Protein AF-A0A355Q9P4-F1 (afdb_monomer_lite)

Secondary structure (DSSP, 8-state):
---HHHHHHHHHHHHHHHTT-SSS--HHHHHHHHHHHHHHHHHHHHHHHHTT---TT-HHHHH-

Radius of gyration: 12.38 Å; chains: 1; bounding box: 29×24×32 Å

Foldseek 3Di:
DDDPLLVVLLQLQLVLQCVVPVPPDDPVRSCVSSNVRSVQLVVQQVVCVVVVNPPVRSCVSRND

Sequence (64 aa):
KVDLTMVLNGALAGLVSITAGPDYPSMGLAMLIGGIGGALVVFAVPFFDKMKIDDPVGALSVHL

pLDDT: mean 86.2, std 7.93, range [64.0, 94.88]

Structure (mmCIF, N/CA/C/O backbone):
data_AF-A0A355Q9P4-F1
#
_entry.id   AF-A0A355Q9P4-F1
#
loop_
_atom_site.group_PDB
_atom_site.id
_atom_site.type_symbol
_atom_site.label_atom_id
_atom_site.label_alt_id
_atom_site.label_comp_id
_atom_site.label_asym_id
_atom_site.label_entity_id
_atom_site.label_seq_id
_atom_site.pdbx_PDB_ins_code
_atom_site.Cartn_x
_atom_site.Cartn_y
_atom_site.Cartn_z
_atom_site.occupancy
_atom_site.B_iso_or_equiv
_atom_site.auth_seq_id
_atom_site.auth_comp_id
_atom_site.auth_asym_id
_atom_site.auth_atom_id
_atom_site.pdbx_PDB_model_num
ATOM 1 N N . LYS A 1 1 ? -15.633 11.274 3.712 1.00 79.12 1 LYS A N 1
ATOM 2 C CA . LYS A 1 1 ? -14.435 11.994 4.213 1.00 79.12 1 LYS A CA 1
ATOM 3 C C . LYS A 1 1 ? -13.220 11.241 3.705 1.00 79.12 1 LYS A C 1
ATOM 5 O O . LYS A 1 1 ? -13.321 10.027 3.601 1.00 79.12 1 LYS A O 1
ATOM 10 N N . VAL A 1 2 ? -12.142 11.931 3.341 1.00 80.25 2 VAL A N 1
ATOM 11 C CA . VAL A 1 2 ? -10.890 11.252 2.985 1.00 80.25 2 VAL A CA 1
ATOM 12 C C . VAL A 1 2 ? -10.287 10.705 4.274 1.00 80.25 2 VAL A C 1
ATOM 14 O O . VAL A 1 2 ? -10.103 11.467 5.222 1.00 80.25 2 VAL A O 1
ATOM 17 N N . ASP A 1 3 ? -10.061 9.396 4.318 1.00 88.12 3 ASP A N 1
ATOM 18 C CA . ASP A 1 3 ? -9.404 8.728 5.437 1.00 88.12 3 ASP A CA 1
ATOM 19 C C . ASP A 1 3 ? -7.893 8.722 5.185 1.00 88.12 3 ASP A C 1
ATOM 21 O O . ASP A 1 3 ? -7.420 8.141 4.206 1.00 88.12 3 ASP A O 1
ATOM 25 N N . LEU A 1 4 ? -7.142 9.408 6.048 1.00 87.88 4 LEU A N 1
ATOM 26 C CA . LEU A 1 4 ? -5.693 9.529 5.918 1.00 87.88 4 LEU A CA 1
ATOM 27 C C . LEU A 1 4 ? -4.998 8.164 6.015 1.00 87.88 4 LEU A C 1
ATOM 29 O O . LEU A 1 4 ? -4.029 7.931 5.299 1.00 87.88 4 LEU A O 1
ATOM 33 N N . THR A 1 5 ? -5.517 7.252 6.837 1.00 87.25 5 THR A N 1
ATOM 34 C CA . THR A 1 5 ? -4.966 5.903 7.005 1.00 87.25 5 THR A CA 1
ATOM 35 C C . THR A 1 5 ? -5.072 5.118 5.702 1.00 87.25 5 THR A C 1
ATOM 37 O O . THR A 1 5 ? -4.103 4.500 5.272 1.00 87.25 5 THR A O 1
ATOM 40 N N . MET A 1 6 ? -6.208 5.220 5.006 1.00 89.00 6 MET A N 1
ATOM 41 C CA . MET A 1 6 ? -6.401 4.557 3.711 1.00 89.00 6 MET A CA 1
ATOM 42 C C . MET A 1 6 ? -5.546 5.166 2.598 1.00 89.00 6 MET A C 1
ATOM 44 O O . MET A 1 6 ? -5.086 4.441 1.720 1.00 89.00 6 MET A O 1
ATOM 48 N N . VAL A 1 7 ? -5.292 6.477 2.635 1.00 90.75 7 VAL A N 1
ATOM 49 C CA . VAL A 1 7 ? -4.369 7.131 1.691 1.00 90.75 7 VAL A CA 1
ATOM 50 C C . VAL A 1 7 ? -2.936 6.640 1.902 1.00 90.75 7 VAL A C 1
ATOM 52 O O . VAL A 1 7 ? -2.258 6.294 0.935 1.00 90.75 7 VAL A O 1
ATOM 55 N N . LEU A 1 8 ? -2.483 6.576 3.157 1.00 90.81 8 LEU A N 1
ATOM 56 C CA . LEU A 1 8 ? -1.148 6.087 3.499 1.00 90.81 8 LEU A CA 1
ATOM 57 C C . LEU A 1 8 ? -0.993 4.602 3.148 1.00 90.81 8 LEU A C 1
ATOM 59 O O . LEU A 1 8 ? -0.028 4.239 2.480 1.00 90.81 8 LEU A O 1
ATOM 63 N N . ASN A 1 9 ? -1.973 3.766 3.496 1.00 90.44 9 ASN A N 1
ATOM 64 C CA . ASN A 1 9 ? -1.961 2.344 3.152 1.00 90.44 9 ASN A CA 1
ATOM 65 C C . ASN A 1 9 ? -2.021 2.116 1.635 1.00 90.44 9 ASN A C 1
ATOM 67 O O . ASN A 1 9 ? -1.348 1.222 1.136 1.00 90.44 9 ASN A O 1
ATOM 71 N N . GLY A 1 10 ? -2.741 2.951 0.878 1.00 91.69 10 GLY A N 1
ATOM 72 C CA . GLY A 1 10 ? -2.751 2.897 -0.587 1.00 91.69 10 GLY A CA 1
ATOM 73 C C . GLY A 1 10 ? -1.388 3.215 -1.205 1.00 91.69 10 GLY A C 1
ATOM 74 O O . GLY A 1 10 ? -0.935 2.503 -2.102 1.00 91.69 10 GLY A O 1
ATOM 75 N N . ALA A 1 11 ? -0.704 4.248 -0.703 1.00 92.12 11 ALA A N 1
ATOM 76 C CA . ALA A 1 11 ? 0.646 4.592 -1.150 1.00 92.12 11 ALA A CA 1
ATOM 77 C C . ALA A 1 11 ? 1.665 3.490 -0.811 1.00 92.12 11 ALA A C 1
ATOM 79 O O . ALA A 1 11 ? 2.493 3.139 -1.653 1.00 92.12 11 ALA A O 1
ATOM 80 N N . LEU A 1 12 ? 1.578 2.913 0.394 1.00 92.56 12 LEU A N 1
ATOM 81 C CA . LEU A 1 12 ? 2.430 1.798 0.808 1.00 92.56 12 LEU A CA 1
ATOM 82 C C . LEU A 1 12 ? 2.165 0.542 -0.036 1.00 92.56 12 LEU A C 1
ATOM 84 O O . LEU A 1 12 ? 3.115 -0.043 -0.542 1.00 92.56 12 LEU A O 1
ATOM 88 N N . ALA A 1 13 ? 0.903 0.166 -0.266 1.00 92.81 13 ALA A N 1
ATOM 89 C CA . ALA A 1 13 ? 0.552 -1.010 -1.067 1.00 92.81 13 ALA A CA 1
ATOM 90 C C . ALA A 1 13 ? 1.022 -0.879 -2.524 1.00 92.81 13 ALA A C 1
ATOM 92 O O . ALA A 1 13 ? 1.530 -1.837 -3.111 1.00 92.81 13 ALA A O 1
ATOM 93 N N . GLY A 1 14 ? 0.920 0.322 -3.103 1.00 92.38 14 GLY A N 1
ATOM 94 C CA . GLY A 1 14 ? 1.446 0.601 -4.439 1.00 92.38 14 GLY A CA 1
ATOM 95 C C . GLY A 1 14 ? 2.971 0.480 -4.522 1.00 92.38 14 GLY A C 1
ATOM 96 O O . GLY A 1 14 ? 3.484 -0.090 -5.484 1.00 92.38 14 GLY A O 1
ATOM 97 N N . LEU A 1 15 ? 3.694 0.957 -3.501 1.00 92.00 15 LEU A N 1
ATOM 98 C CA . LEU A 1 15 ? 5.146 0.783 -3.399 1.00 92.00 15 LEU A CA 1
ATOM 99 C C . LEU A 1 15 ? 5.518 -0.702 -3.270 1.00 92.00 15 LEU A C 1
ATOM 101 O O . LEU A 1 15 ? 6.364 -1.190 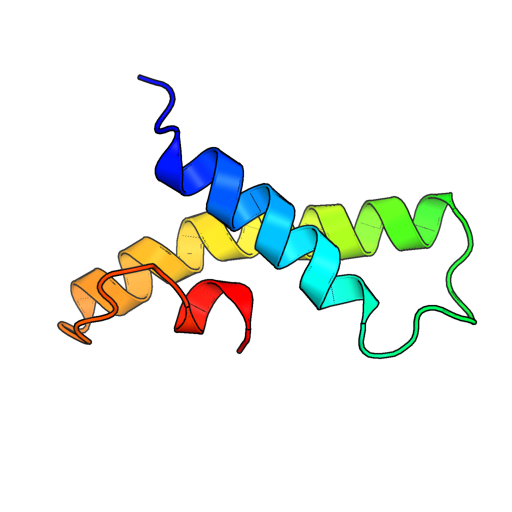-4.018 1.00 92.00 15 LEU A O 1
ATOM 105 N N . VAL A 1 16 ? 4.854 -1.426 -2.363 1.00 93.38 16 VAL A N 1
ATOM 106 C CA . VAL A 1 16 ? 5.125 -2.846 -2.104 1.00 93.38 16 VAL A CA 1
ATOM 107 C C . VAL A 1 16 ? 4.865 -3.703 -3.346 1.00 93.38 16 VAL A C 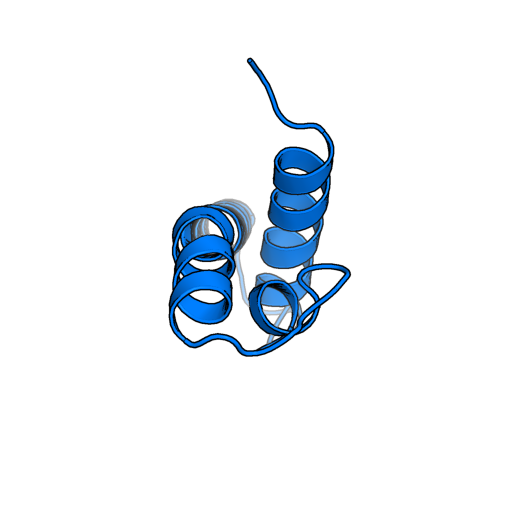1
ATOM 109 O O . VAL A 1 16 ? 5.654 -4.601 -3.642 1.00 93.38 16 VAL A O 1
ATOM 112 N N . SER A 1 17 ? 3.844 -3.375 -4.139 1.00 92.00 17 SER A N 1
ATOM 113 C CA . SER A 1 17 ? 3.483 -4.121 -5.355 1.00 92.00 17 SER A CA 1
ATOM 114 C C . SER A 1 17 ? 4.571 -4.132 -6.436 1.00 92.00 17 SER A C 1
ATOM 116 O O . SER A 1 17 ? 4.603 -5.037 -7.266 1.00 92.00 17 SER A O 1
ATOM 118 N N . ILE A 1 18 ? 5.488 -3.159 -6.431 1.00 92.12 18 ILE A N 1
ATOM 119 C CA . ILE A 1 18 ? 6.613 -3.086 -7.381 1.00 92.12 18 ILE A CA 1
ATOM 120 C C . ILE A 1 18 ? 7.853 -3.844 -6.879 1.00 92.12 18 ILE A C 1
ATOM 122 O O . ILE A 1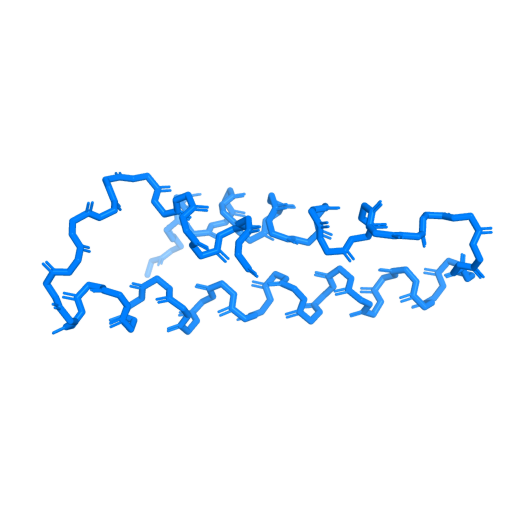 18 ? 8.740 -4.178 -7.663 1.00 92.12 18 ILE A O 1
ATOM 126 N N . THR A 1 19 ? 7.914 -4.177 -5.588 1.00 90.94 19 THR A N 1
ATOM 127 C CA . THR A 1 19 ? 9.113 -4.748 -4.942 1.00 90.94 19 THR A CA 1
ATOM 128 C C . THR A 1 19 ? 9.522 -6.114 -5.494 1.00 90.94 19 THR A C 1
ATOM 130 O O . THR A 1 19 ? 10.703 -6.445 -5.472 1.00 90.94 19 THR A O 1
ATOM 133 N N . ALA A 1 20 ? 8.576 -6.915 -5.998 1.00 84.50 20 ALA A N 1
ATOM 134 C CA . ALA A 1 20 ? 8.849 -8.271 -6.486 1.00 84.50 20 ALA A CA 1
ATOM 135 C C . ALA A 1 20 ? 9.697 -8.309 -7.773 1.00 84.50 20 ALA A C 1
ATOM 137 O O . ALA A 1 20 ? 10.272 -9.343 -8.103 1.00 84.50 20 ALA A O 1
ATOM 138 N N . GLY A 1 21 ? 9.780 -7.193 -8.497 1.00 83.94 21 GLY A N 1
ATOM 139 C CA . GLY A 1 21 ? 10.594 -7.074 -9.699 1.00 83.94 21 GLY A CA 1
ATOM 140 C C . GLY A 1 21 ? 10.627 -5.636 -10.195 1.00 83.94 21 GLY A C 1
ATOM 141 O O . GLY A 1 21 ? 9.877 -5.291 -11.106 1.00 83.94 21 GLY A O 1
ATOM 142 N N . PRO A 1 22 ? 11.449 -4.779 -9.569 1.00 84.50 22 PRO A N 1
ATOM 143 C CA . PRO A 1 22 ? 11.512 -3.354 -9.881 1.00 84.50 22 PRO A CA 1
ATOM 144 C C . PRO A 1 22 ? 12.346 -3.037 -11.135 1.00 84.50 22 PRO A C 1
ATOM 146 O O . PRO A 1 22 ? 12.391 -1.889 -11.566 1.00 84.50 22 PRO A O 1
ATOM 149 N N . ASP A 1 23 ? 13.036 -4.025 -11.699 1.00 89.38 23 ASP A N 1
ATOM 150 C CA . ASP A 1 23 ? 14.070 -3.883 -12.727 1.00 89.38 23 ASP A CA 1
ATOM 151 C C . ASP A 1 23 ? 13.553 -4.011 -14.169 1.00 89.38 23 ASP A C 1
ATOM 153 O O . ASP A 1 23 ? 14.130 -3.424 -15.084 1.00 89.38 23 ASP A O 1
ATOM 157 N N . TYR A 1 24 ? 12.460 -4.746 -14.383 1.00 86.19 24 TYR A N 1
ATOM 158 C CA . TYR A 1 24 ? 11.855 -4.962 -15.703 1.00 86.19 24 TYR A CA 1
ATOM 159 C C . TYR A 1 24 ? 10.663 -4.048 -16.078 1.00 86.19 24 TYR A C 1
ATOM 161 O O . TYR A 1 24 ? 10.417 -3.887 -17.280 1.00 86.19 24 TYR A O 1
ATOM 169 N N . PRO A 1 25 ? 9.876 -3.457 -15.148 1.00 90.12 25 PRO A N 1
ATOM 170 C CA . PRO A 1 25 ? 8.748 -2.609 -15.518 1.00 90.12 25 PRO A CA 1
ATOM 171 C C . PRO A 1 25 ? 9.210 -1.301 -16.165 1.00 90.12 25 PRO A C 1
ATOM 173 O O . PRO A 1 25 ? 10.012 -0.554 -15.609 1.00 90.12 25 PRO A O 1
ATOM 176 N N . SER A 1 26 ? 8.634 -0.957 -17.317 1.00 93.69 26 SER A N 1
ATOM 177 C CA . SER A 1 26 ? 8.728 0.410 -17.841 1.00 93.69 26 SER A CA 1
ATOM 178 C C . SER A 1 26 ? 7.920 1.373 -16.962 1.00 93.69 26 SER A C 1
ATOM 180 O O . SER A 1 26 ? 7.017 0.947 -16.244 1.00 93.69 26 SER A O 1
ATOM 182 N N . MET A 1 27 ? 8.180 2.684 -17.049 1.00 91.06 27 MET A N 1
ATOM 183 C CA . MET A 1 27 ? 7.499 3.698 -16.222 1.00 91.06 27 MET A CA 1
ATOM 184 C C . MET A 1 27 ? 5.965 3.543 -16.223 1.00 91.06 27 MET A C 1
ATOM 186 O O . MET A 1 27 ? 5.334 3.572 -15.171 1.00 91.06 27 MET A O 1
ATOM 190 N N . GLY A 1 28 ? 5.361 3.322 -17.397 1.00 94.31 28 GLY A N 1
ATOM 191 C CA . GLY A 1 28 ? 3.910 3.139 -17.512 1.00 94.31 28 GLY A CA 1
ATOM 192 C C . GLY A 1 28 ? 3.410 1.849 -16.855 1.00 94.31 28 GLY A C 1
ATOM 193 O O . GLY A 1 28 ? 2.356 1.842 -16.226 1.00 94.31 28 GLY A O 1
ATOM 194 N N . LEU A 1 29 ? 4.187 0.770 -16.955 1.00 92.88 29 LEU A N 1
ATOM 195 C CA . LEU A 1 29 ? 3.854 -0.521 -16.360 1.00 92.88 29 LEU A CA 1
ATOM 196 C C . LEU A 1 29 ? 4.023 -0.479 -14.831 1.00 92.88 29 LEU A C 1
ATOM 198 O O . LEU A 1 29 ? 3.175 -0.999 -14.111 1.00 92.88 29 LEU A O 1
ATOM 202 N N . ALA A 1 30 ? 5.038 0.233 -14.334 1.00 92.75 30 ALA A N 1
ATOM 203 C CA . ALA A 1 30 ? 5.233 0.490 -12.910 1.00 92.75 30 ALA A CA 1
ATOM 204 C C . ALA A 1 30 ? 4.071 1.301 -12.307 1.00 92.75 30 ALA A C 1
ATOM 206 O O . ALA A 1 30 ? 3.546 0.957 -11.250 1.00 92.75 30 ALA A O 1
ATOM 207 N N . MET A 1 31 ? 3.604 2.344 -13.003 1.00 93.38 31 MET A N 1
ATOM 208 C CA . MET A 1 31 ? 2.421 3.098 -12.569 1.00 93.38 31 MET A CA 1
ATOM 209 C C . MET A 1 31 ? 1.169 2.217 -12.512 1.00 93.38 31 MET A C 1
ATOM 211 O O . MET A 1 31 ? 0.367 2.348 -11.590 1.00 93.38 31 MET A O 1
ATOM 215 N N . LEU A 1 32 ? 1.010 1.305 -13.475 1.00 94.88 32 LEU A N 1
ATOM 216 C CA . LEU A 1 32 ? -0.133 0.400 -13.533 1.00 94.88 32 LEU A CA 1
ATOM 217 C C . LEU A 1 32 ? -0.106 -0.633 -12.398 1.00 94.88 32 LEU A C 1
ATOM 219 O O . LEU A 1 32 ? -1.110 -0.790 -11.710 1.00 94.88 32 LEU A O 1
ATOM 223 N N . ILE A 1 33 ? 1.033 -1.289 -12.156 1.00 93.88 33 ILE A N 1
ATOM 224 C CA . ILE A 1 33 ? 1.183 -2.253 -11.053 1.00 93.88 33 ILE A CA 1
ATOM 225 C C . ILE A 1 33 ? 0.959 -1.560 -9.702 1.00 93.88 33 ILE A C 1
ATOM 227 O O . ILE A 1 33 ? 0.159 -2.039 -8.899 1.00 93.88 33 ILE A O 1
ATOM 231 N N . GLY A 1 34 ? 1.602 -0.411 -9.464 1.00 93.38 34 GLY A N 1
ATOM 232 C CA . GLY A 1 34 ? 1.418 0.344 -8.224 1.00 93.38 34 GLY A CA 1
ATOM 233 C C . GLY A 1 34 ? -0.022 0.835 -8.042 1.00 93.38 34 GLY A C 1
ATOM 234 O O . GLY A 1 34 ? -0.564 0.778 -6.940 1.00 93.38 34 GLY A O 1
ATOM 235 N N . GLY A 1 35 ? -0.680 1.254 -9.127 1.00 94.19 35 GLY A N 1
ATOM 236 C CA . GLY A 1 35 ? -2.090 1.641 -9.115 1.00 94.19 35 GLY A CA 1
ATOM 237 C C . GLY A 1 35 ? -3.030 0.481 -8.776 1.00 94.19 35 GLY A C 1
ATOM 238 O O . GLY A 1 35 ? -3.952 0.659 -7.982 1.00 94.19 35 GLY A O 1
ATOM 239 N N . ILE A 1 36 ? -2.782 -0.711 -9.327 1.00 94.50 36 ILE A N 1
ATOM 240 C CA . ILE A 1 36 ? -3.555 -1.923 -9.012 1.00 94.50 36 ILE A CA 1
ATOM 241 C C . ILE A 1 36 ? -3.354 -2.313 -7.544 1.00 94.50 36 ILE A C 1
ATOM 243 O O . ILE A 1 36 ? -4.336 -2.536 -6.838 1.00 94.50 36 ILE A O 1
ATOM 247 N N . GLY A 1 37 ? -2.108 -2.328 -7.067 1.00 92.38 37 GLY A N 1
ATOM 248 C CA . GLY A 1 37 ? -1.772 -2.611 -5.671 1.00 92.38 37 GLY A CA 1
ATOM 249 C C . GLY A 1 37 ? -2.447 -1.667 -4.680 1.00 92.38 37 GLY A C 1
ATOM 250 O O . GLY A 1 37 ? -3.120 -2.099 -3.745 1.00 92.38 37 GLY A O 1
ATOM 251 N N . GLY A 1 38 ? -2.344 -0.360 -4.933 1.00 92.50 38 GLY A N 1
ATOM 252 C CA . GLY A 1 38 ? -3.002 0.660 -4.119 1.00 92.50 38 GLY A CA 1
ATOM 253 C C . GLY A 1 38 ? -4.531 0.556 -4.134 1.00 92.50 38 GLY A C 1
ATOM 254 O O . GLY A 1 38 ? -5.171 0.795 -3.113 1.00 92.50 38 GLY A O 1
ATOM 255 N N . ALA A 1 39 ? -5.132 0.162 -5.262 1.00 92.81 39 ALA A N 1
ATOM 256 C CA . ALA A 1 39 ? -6.577 -0.040 -5.360 1.00 92.81 39 ALA A CA 1
ATOM 257 C C . ALA A 1 39 ? -7.052 -1.284 -4.591 1.00 92.81 39 ALA A C 1
ATOM 259 O O . ALA A 1 39 ? -8.100 -1.238 -3.946 1.00 92.81 39 ALA A O 1
ATOM 260 N N . LEU A 1 40 ? -6.289 -2.382 -4.626 1.00 91.12 40 LEU A N 1
ATOM 261 C CA . LEU A 1 40 ? -6.630 -3.621 -3.920 1.00 91.12 40 LEU A CA 1
ATOM 262 C C . LEU A 1 40 ? -6.688 -3.427 -2.402 1.00 91.12 40 LEU A C 1
ATOM 264 O O . LEU A 1 40 ? -7.590 -3.973 -1.764 1.00 91.12 40 LEU A O 1
ATOM 268 N N . VAL A 1 41 ? -5.821 -2.579 -1.835 1.00 90.31 41 VAL A N 1
ATOM 269 C CA . VAL A 1 41 ? -5.825 -2.269 -0.394 1.00 90.31 41 VAL A CA 1
ATOM 270 C C . VAL A 1 41 ? -7.185 -1.748 0.087 1.00 90.31 41 VAL A C 1
ATOM 272 O O . VAL A 1 41 ? -7.605 -2.043 1.205 1.00 90.31 41 VAL A O 1
ATOM 275 N N . VAL A 1 42 ? -7.910 -1.016 -0.770 1.00 88.44 42 VAL A N 1
ATOM 276 C CA . VAL A 1 42 ? -9.224 -0.434 -0.446 1.00 88.44 42 VAL A CA 1
ATOM 277 C C . VAL A 1 42 ? -10.280 -1.509 -0.207 1.00 88.44 42 VAL A C 1
ATOM 279 O O . VAL A 1 42 ? -11.213 -1.301 0.567 1.00 88.44 42 VAL A O 1
ATOM 282 N N . PHE A 1 43 ? -10.121 -2.670 -0.838 1.00 87.44 43 PHE A N 1
ATOM 283 C CA . PHE A 1 43 ? -11.011 -3.814 -0.671 1.00 87.44 43 PHE A CA 1
ATOM 284 C C . PHE A 1 43 ? -10.489 -4.814 0.360 1.00 87.44 43 PHE A C 1
ATOM 286 O O . PHE A 1 43 ? -11.293 -5.425 1.063 1.00 87.44 43 PHE A O 1
ATOM 293 N N . ALA A 1 44 ? -9.167 -4.961 0.470 1.00 86.75 44 ALA A N 1
ATOM 294 C CA . ALA A 1 44 ? -8.523 -5.886 1.391 1.00 86.75 44 ALA A CA 1
ATOM 295 C C . ALA A 1 44 ? -8.749 -5.491 2.859 1.00 86.75 44 ALA A C 1
ATOM 297 O O . ALA A 1 44 ? -9.214 -6.327 3.631 1.00 86.75 44 ALA A O 1
ATOM 298 N N . VAL A 1 45 ? -8.538 -4.220 3.232 1.00 85.38 45 VAL A N 1
ATOM 299 C CA . VAL A 1 45 ? -8.682 -3.768 4.633 1.00 85.38 45 VAL A CA 1
ATOM 300 C C . VAL A 1 45 ? -10.087 -4.075 5.187 1.00 85.38 45 VAL A C 1
ATOM 302 O O . VAL A 1 45 ? -10.190 -4.827 6.158 1.00 85.38 45 VAL A O 1
ATOM 305 N N . PRO A 1 46 ? -11.196 -3.661 4.534 1.00 83.88 46 PRO A N 1
ATOM 306 C CA . PRO A 1 46 ? -12.537 -3.981 5.028 1.00 83.88 46 PRO A CA 1
ATOM 307 C C . PRO A 1 46 ? -12.877 -5.477 4.968 1.00 83.88 46 PRO A C 1
ATOM 309 O O . PRO A 1 46 ? -13.800 -5.931 5.647 1.00 83.88 46 PRO A O 1
ATOM 312 N N . PHE A 1 47 ? -12.208 -6.245 4.102 1.00 85.81 47 PHE A N 1
ATOM 313 C CA . PHE A 1 47 ? -12.400 -7.689 4.002 1.00 85.81 47 PHE A CA 1
ATOM 314 C C . PHE A 1 47 ? -11.804 -8.411 5.216 1.00 85.81 47 PHE A C 1
ATOM 316 O O . PHE A 1 47 ? -12.490 -9.240 5.817 1.00 85.81 47 PHE A O 1
ATOM 323 N N . PHE A 1 48 ? -10.586 -8.051 5.629 1.00 83.62 48 PHE A N 1
ATOM 324 C CA . PHE A 1 48 ? -9.959 -8.589 6.840 1.00 83.62 48 PHE A CA 1
ATOM 325 C C . PHE A 1 48 ? -10.702 -8.164 8.114 1.00 83.6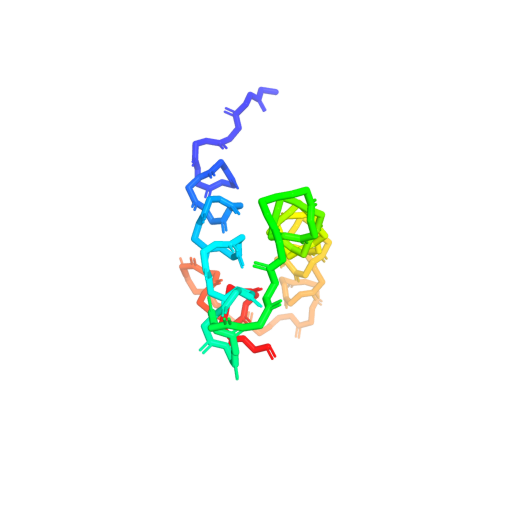2 48 PHE A C 1
ATOM 327 O O . PHE A 1 48 ? -10.973 -9.019 8.963 1.00 83.62 48 PHE A O 1
ATOM 334 N N . ASP A 1 49 ? -11.171 -6.912 8.180 1.00 82.69 49 ASP A N 1
ATOM 335 C CA . ASP A 1 49 ? -12.016 -6.425 9.280 1.00 82.69 49 ASP A CA 1
ATOM 336 C C . ASP A 1 49 ? -13.293 -7.269 9.438 1.00 82.69 49 ASP A C 1
ATOM 338 O O . ASP A 1 49 ? -13.668 -7.678 10.540 1.00 82.69 49 ASP A O 1
ATOM 342 N N . LYS A 1 50 ? -13.964 -7.598 8.323 1.00 83.44 50 LYS A N 1
ATOM 343 C CA . LYS A 1 50 ? -15.173 -8.444 8.328 1.00 83.44 50 LYS A CA 1
ATOM 344 C C . LYS A 1 50 ? -14.904 -9.871 8.786 1.00 83.44 50 LYS A C 1
ATOM 346 O O . LYS A 1 50 ? -15.790 -10.495 9.370 1.00 83.44 50 LYS A O 1
ATOM 351 N N . MET A 1 51 ? -13.704 -10.385 8.535 1.00 85.50 51 MET A N 1
ATOM 352 C CA . MET A 1 51 ? -13.279 -11.699 9.014 1.00 85.50 51 MET A CA 1
ATOM 353 C C . MET A 1 51 ? -12.845 -11.689 10.486 1.00 85.50 51 MET A C 1
ATOM 355 O O . MET A 1 51 ? -12.505 -12.747 11.012 1.00 85.50 51 MET A O 1
ATOM 359 N N . LYS A 1 52 ? -12.905 -10.533 11.170 1.00 82.50 52 LYS A N 1
ATOM 360 C CA . LYS A 1 52 ? -12.437 -10.345 12.553 1.00 82.50 52 LYS A CA 1
ATOM 361 C C . LYS A 1 52 ? -10.961 -10.714 12.730 1.00 82.50 52 LYS A C 1
ATOM 363 O O . LYS A 1 52 ? -10.558 -11.163 13.802 1.00 82.50 52 LYS A O 1
ATOM 368 N N . ILE A 1 53 ? -10.173 -10.553 11.669 1.00 79.19 53 ILE A N 1
ATOM 369 C CA . ILE A 1 53 ? -8.720 -10.649 11.735 1.00 79.19 53 ILE A CA 1
ATOM 370 C C . ILE A 1 53 ? -8.243 -9.267 12.165 1.00 79.19 53 ILE A C 1
ATOM 372 O O . ILE A 1 53 ? -8.369 -8.312 11.406 1.00 79.19 53 ILE A O 1
ATOM 376 N N . ASP A 1 54 ? -7.788 -9.164 13.411 1.00 70.69 54 ASP A N 1
ATOM 377 C CA . ASP A 1 54 ? -7.366 -7.899 14.011 1.00 70.69 54 ASP A CA 1
ATOM 378 C C . ASP A 1 54 ? -6.023 -7.467 13.400 1.00 70.69 54 ASP A C 1
ATOM 380 O O . ASP A 1 54 ? -4.955 -7.924 13.813 1.00 70.69 54 ASP A O 1
ATOM 384 N N . ASP A 1 55 ? -6.092 -6.650 12.348 1.00 74.00 55 ASP A N 1
ATOM 385 C CA . ASP A 1 55 ? -4.946 -6.028 11.686 1.00 74.00 55 ASP A CA 1
ATOM 386 C C . ASP A 1 55 ? -4.914 -4.529 12.036 1.00 74.00 55 ASP A C 1
ATOM 388 O O . ASP A 1 55 ? -5.421 -3.700 11.275 1.00 74.00 55 ASP A O 1
ATOM 392 N N . PRO A 1 56 ? -4.327 -4.148 13.189 1.00 65.69 56 PRO A N 1
ATOM 393 C CA . PRO A 1 56 ? -4.463 -2.808 13.767 1.00 65.69 56 PRO A CA 1
ATOM 394 C C . PRO A 1 56 ? -3.891 -1.682 12.894 1.00 65.69 56 PRO A C 1
ATOM 396 O O . PRO A 1 56 ? -4.148 -0.508 13.158 1.00 65.69 56 PRO A O 1
ATOM 399 N N . VAL A 1 57 ? -3.089 -2.019 11.881 1.00 64.00 57 VAL A N 1
ATOM 400 C CA . VAL A 1 57 ? -2.425 -1.057 10.9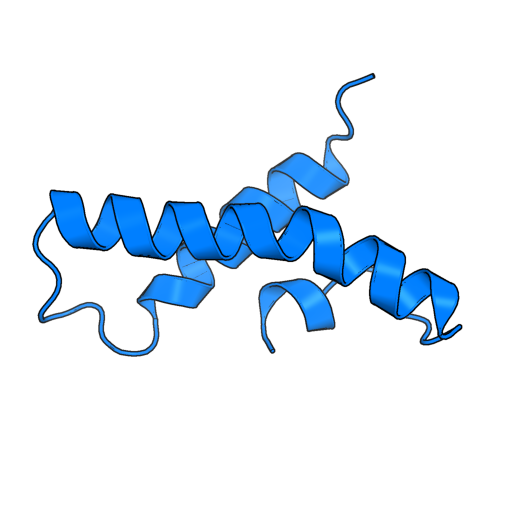87 1.00 64.00 57 VAL A CA 1
ATOM 401 C C . VAL A 1 57 ? -2.691 -1.327 9.500 1.00 64.00 57 VAL A C 1
ATOM 403 O O . VAL A 1 57 ? -2.256 -0.545 8.656 1.00 64.00 57 VAL A O 1
ATOM 406 N N . GLY A 1 58 ? -3.424 -2.390 9.151 1.00 68.56 58 GLY A N 1
ATOM 407 C CA . GLY A 1 58 ? -3.636 -2.800 7.758 1.00 68.56 58 GLY A CA 1
ATOM 408 C C . GLY A 1 58 ? -2.393 -3.422 7.104 1.00 68.56 58 GLY A C 1
ATOM 409 O O . GLY A 1 58 ? -2.265 -3.394 5.879 1.00 68.56 58 GLY A O 1
ATOM 410 N N . ALA A 1 59 ? -1.456 -3.953 7.898 1.00 74.44 59 ALA A N 1
ATOM 411 C CA . ALA A 1 59 ? -0.186 -4.486 7.412 1.00 74.44 59 ALA A CA 1
ATOM 412 C C . ALA A 1 59 ? -0.365 -5.697 6.489 1.00 74.44 59 ALA A C 1
ATOM 414 O O . ALA A 1 59 ? 0.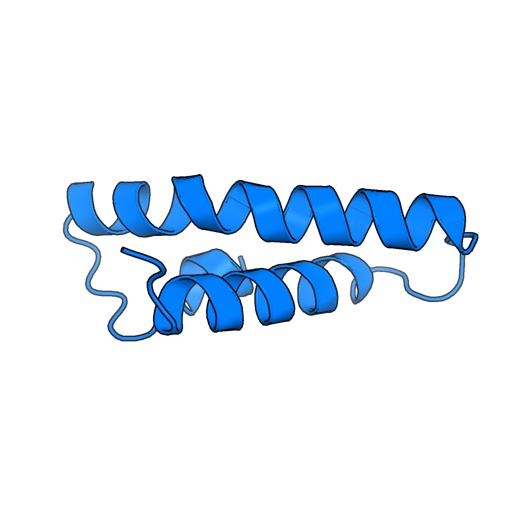379 -5.808 5.513 1.00 74.44 59 ALA A O 1
ATOM 415 N N . LEU A 1 60 ? -1.355 -6.560 6.750 1.00 74.12 60 LEU A N 1
ATOM 416 C CA . LEU A 1 60 ? -1.669 -7.706 5.893 1.00 74.12 60 LEU A CA 1
ATOM 417 C C . LEU A 1 60 ? -2.163 -7.236 4.529 1.00 74.12 60 LEU A C 1
ATOM 419 O O . LEU A 1 60 ? -1.746 -7.763 3.512 1.00 74.12 60 LEU A O 1
ATOM 423 N N . SER A 1 61 ? -2.997 -6.200 4.489 1.00 75.06 61 SER A N 1
ATOM 424 C CA . SER A 1 61 ? -3.531 -5.686 3.221 1.00 75.06 61 SER A CA 1
ATOM 425 C C . SER A 1 61 ? -2.460 -5.041 2.337 1.00 75.06 61 SER A C 1
ATOM 427 O O . SER A 1 61 ? -2.612 -5.002 1.121 1.00 75.06 61 SER A O 1
ATOM 429 N N . VAL A 1 62 ? -1.404 -4.503 2.953 1.00 77.38 62 VAL A N 1
ATOM 430 C CA . VAL A 1 62 ? -0.323 -3.772 2.277 1.00 77.38 62 VAL A CA 1
ATOM 431 C C . VAL A 1 62 ? 0.810 -4.695 1.813 1.00 77.38 62 VAL A C 1
ATOM 433 O O . VAL A 1 62 ? 1.453 -4.387 0.811 1.00 77.38 62 VAL A O 1
ATOM 436 N N . HIS A 1 63 ? 1.084 -5.784 2.543 1.00 81.81 63 HIS A N 1
ATOM 437 C CA . HIS A 1 63 ? 2.264 -6.632 2.322 1.00 81.81 63 HIS A CA 1
ATOM 438 C C . HIS A 1 63 ? 1.977 -8.051 1.809 1.00 81.81 63 HIS A C 1
ATOM 440 O O . HIS A 1 63 ? 2.926 -8.713 1.390 1.00 81.81 63 HIS A O 1
ATOM 446 N N . LEU A 1 64 ? 0.732 -8.534 1.888 1.00 64.44 64 LEU A N 1
ATOM 447 C CA . LEU A 1 64 ? 0.338 -9.888 1.476 1.00 64.44 64 LEU A CA 1
ATOM 448 C C . LEU A 1 64 ? -0.095 -9.927 0.004 1.00 64.44 64 LEU A C 1
ATOM 450 O O . LEU A 1 64 ? 0.278 -10.909 -0.674 1.00 64.44 64 LEU A O 1
#